Protein AF-A0A851UR38-F1 (afdb_monomer_lite)

InterPro domains:
  IPR001844 Chaperonin Cpn60/GroEL [PTHR45633] (1-167)
  IPR002423 Chaperonin Cpn60/GroEL/TCP-1 family [PF00118] (1-167)
  IPR017998 T-complex protein 1 [PR00304] (17-35)
  IPR017998 T-complex protein 1 [PR00304] (51-70)
  IPR027410 TCP-1-like chaperonin intermediate domain superfamily [G3DSA:3.30.260.10] (112-165)
  IPR027413 GroEL-like equatorial domain superfamily [G3DSA:1.10.560.10] (1-111)
  IPR027413 GroEL-like equatorial domain superfamily [SSF48592] (1-166)

Structure (mmCIF, N/CA/C/O backbone):
data_AF-A0A851UR38-F1
#
_entry.id   AF-A0A851UR38-F1
#
loop_
_atom_site.group_PDB
_atom_site.id
_atom_site.type_symbol
_atom_site.label_atom_id
_atom_site.label_alt_id
_atom_site.label_comp_id
_atom_site.label_asym_id
_atom_site.label_entity_id
_atom_site.label_seq_id
_atom_site.pdbx_PDB_ins_code
_atom_site.Cartn_x
_atom_site.Cartn_y
_atom_site.Cartn_z
_atom_site.occupancy
_atom_site.B_iso_or_equiv
_atom_site.auth_seq_id
_atom_site.auth_comp_id
_atom_site.auth_asym_id
_atom_site.auth_atom_id
_atom_site.pdbx_PDB_model_num
ATOM 1 N N . MET A 1 1 ? -6.610 -7.902 -4.378 1.00 87.94 1 MET A N 1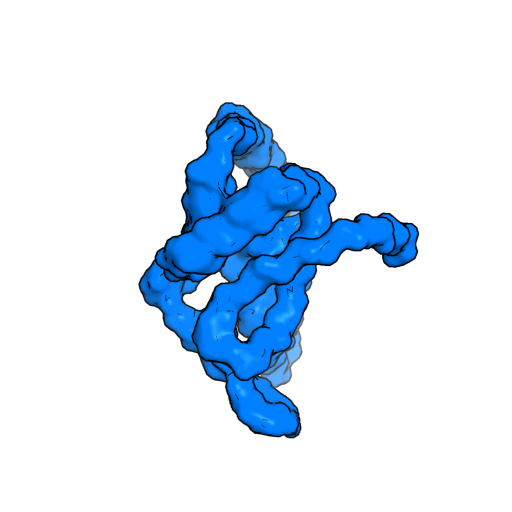
ATOM 2 C CA . MET A 1 1 ? -6.930 -6.501 -4.036 1.00 87.94 1 ME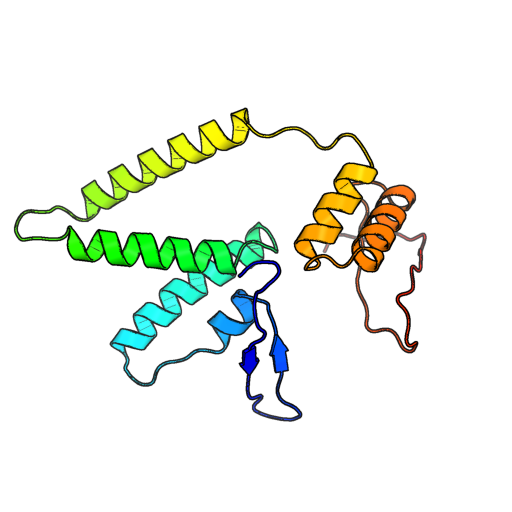T A CA 1
ATOM 3 C C . MET A 1 1 ? -8.439 -6.347 -3.892 1.00 87.94 1 MET A C 1
ATOM 5 O O . MET A 1 1 ? -9.163 -7.039 -4.602 1.00 87.94 1 MET A O 1
ATOM 9 N N . GLY A 1 2 ? -8.901 -5.476 -2.993 1.00 90.00 2 GLY A N 1
ATOM 10 C CA . GLY A 1 2 ? -10.320 -5.147 -2.832 1.00 90.00 2 GLY A CA 1
ATOM 11 C C . GLY A 1 2 ? -11.122 -6.122 -1.952 1.00 90.00 2 GLY A C 1
ATOM 12 O O . GLY A 1 2 ? -10.556 -7.086 -1.412 1.00 90.00 2 GLY A O 1
ATOM 13 N N . PRO A 1 3 ? -12.446 -5.901 -1.828 1.00 85.38 3 PRO A N 1
ATOM 14 C CA . PRO A 1 3 ? -13.314 -6.618 -0.884 1.00 85.38 3 PRO A CA 1
ATOM 15 C C . PRO A 1 3 ? -13.397 -8.119 -1.182 1.00 85.38 3 PRO A C 1
ATOM 17 O O . PRO A 1 3 ? -13.379 -8.942 -0.277 1.00 85.38 3 PRO A O 1
ATOM 20 N N . LYS A 1 4 ? -13.364 -8.500 -2.465 1.00 91.19 4 LYS A N 1
ATOM 21 C CA . LYS A 1 4 ? -13.326 -9.906 -2.915 1.00 91.19 4 LYS A CA 1
ATOM 22 C C . LYS A 1 4 ? -11.902 -10.452 -3.098 1.00 91.19 4 LYS A C 1
ATOM 24 O O . LYS A 1 4 ? -11.690 -11.448 -3.789 1.00 91.19 4 LYS A O 1
ATOM 29 N 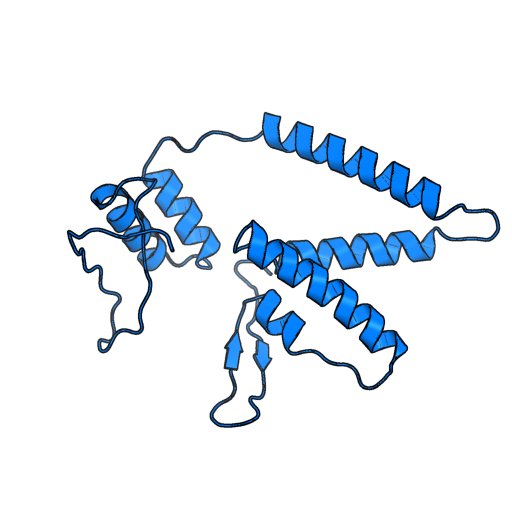N . GLY A 1 5 ? -10.902 -9.768 -2.542 1.00 90.81 5 GLY A N 1
ATOM 30 C CA . GLY A 1 5 ? -9.518 -10.233 -2.545 1.00 90.81 5 GLY A CA 1
ATOM 31 C C . GLY A 1 5 ? -9.346 -11.508 -1.717 1.00 90.81 5 GLY A C 1
ATOM 32 O O . GLY A 1 5 ? -10.033 -11.692 -0.718 1.00 90.81 5 GLY A O 1
ATOM 33 N N . ARG A 1 6 ? -8.404 -12.361 -2.123 1.00 94.44 6 ARG A N 1
ATOM 34 C CA . ARG A 1 6 ? -8.048 -13.605 -1.426 1.00 94.44 6 ARG A CA 1
ATOM 35 C C . ARG A 1 6 ? -6.816 -13.405 -0.547 1.00 94.44 6 ARG A C 1
ATOM 37 O O . ARG A 1 6 ? -6.039 -12.481 -0.791 1.00 94.44 6 ARG A O 1
ATOM 44 N N . THR A 1 7 ? -6.661 -14.270 0.446 1.00 94.56 7 THR A N 1
ATOM 45 C CA . THR A 1 7 ? -5.469 -14.341 1.291 1.00 94.56 7 THR A CA 1
ATOM 46 C C . THR A 1 7 ? -4.356 -15.128 0.603 1.00 94.56 7 THR A C 1
ATOM 48 O O . THR A 1 7 ? -4.595 -15.919 -0.3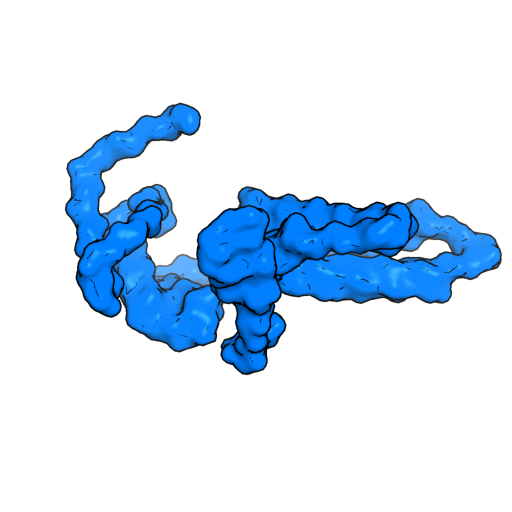11 1.00 94.56 7 THR A O 1
ATOM 51 N N . VAL A 1 8 ? -3.128 -14.885 1.047 1.00 96.31 8 VAL A N 1
ATOM 52 C CA . VAL A 1 8 ? -1.920 -15.605 0.646 1.00 96.31 8 VAL A CA 1
ATOM 53 C C . VAL A 1 8 ? -1.365 -16.307 1.879 1.00 96.31 8 VAL A C 1
ATOM 55 O O . VAL A 1 8 ? -1.300 -15.711 2.956 1.00 96.31 8 VAL A O 1
ATOM 58 N N . ILE A 1 9 ? -0.987 -17.573 1.716 1.00 97.00 9 ILE A N 1
ATOM 59 C CA . ILE A 1 9 ? -0.330 -18.371 2.751 1.00 97.00 9 ILE A CA 1
ATOM 60 C C . ILE A 1 9 ? 1.174 -18.314 2.492 1.00 97.00 9 ILE A C 1
ATOM 62 O O . ILE A 1 9 ? 1.617 -18.579 1.376 1.00 97.00 9 ILE A O 1
ATOM 66 N N . ILE A 1 10 ? 1.939 -17.954 3.516 1.00 96.31 10 ILE A N 1
ATOM 67 C CA . ILE A 1 10 ? 3.388 -17.782 3.464 1.00 96.31 10 ILE A CA 1
ATOM 68 C C . ILE A 1 10 ? 4.009 -18.753 4.463 1.00 96.31 10 ILE A C 1
ATOM 70 O O . ILE A 1 10 ? 3.724 -18.695 5.662 1.00 96.31 10 ILE A O 1
ATOM 74 N N . GLU A 1 11 ? 4.866 -19.640 3.969 1.00 95.88 11 GLU A N 1
ATOM 75 C CA . GLU A 1 11 ? 5.674 -20.515 4.816 1.00 95.88 11 GLU A CA 1
ATOM 76 C C . GLU A 1 11 ? 6.548 -19.681 5.763 1.00 95.88 11 GLU A C 1
ATOM 78 O O . GLU A 1 11 ? 7.079 -18.636 5.388 1.00 95.88 11 GLU A O 1
ATOM 83 N N . GLN A 1 12 ? 6.666 -20.126 7.010 1.00 95.00 12 GLN A N 1
ATOM 84 C CA . GLN A 1 12 ? 7.591 -19.550 7.979 1.00 95.00 12 GLN A CA 1
ATOM 85 C C . GLN A 1 12 ? 8.708 -20.559 8.230 1.00 95.00 12 GLN A C 1
ATOM 87 O O . GLN A 1 12 ? 8.457 -21.760 8.291 1.00 95.00 12 GLN A O 1
ATOM 92 N N . SER A 1 13 ? 9.936 -20.076 8.412 1.00 92.94 13 SER A N 1
ATOM 93 C CA . SER A 1 13 ? 11.101 -20.919 8.721 1.00 92.94 13 SER A CA 1
ATOM 94 C C . SER A 1 13 ? 10.954 -21.710 10.025 1.00 92.94 13 SER A C 1
ATOM 96 O O . SER A 1 13 ? 11.652 -22.699 10.231 1.00 92.94 13 SER A O 1
ATOM 98 N N . TRP A 1 14 ? 10.056 -21.278 10.910 1.00 92.44 14 TRP A N 1
ATOM 99 C CA . TRP A 1 14 ? 9.639 -21.996 12.107 1.00 92.44 14 TRP A CA 1
ATOM 100 C C . TRP A 1 14 ? 8.164 -21.700 12.407 1.00 92.44 14 TRP A C 1
ATOM 102 O O . TRP A 1 14 ? 7.663 -20.616 12.110 1.00 92.44 14 TRP A O 1
ATOM 112 N N . GLY A 1 15 ? 7.482 -22.644 13.059 1.00 93.75 15 GLY A N 1
ATOM 113 C CA . GLY A 1 15 ? 6.097 -22.474 13.500 1.00 93.75 15 GLY A CA 1
ATOM 114 C C . GLY A 1 15 ? 5.055 -22.653 12.391 1.00 93.75 15 GLY A C 1
ATOM 115 O O . GLY A 1 15 ? 5.287 -23.328 11.391 1.00 93.75 15 GLY A O 1
ATOM 116 N N . SER A 1 16 ? 3.865 -22.093 12.611 1.00 94.06 16 SER A N 1
ATOM 117 C CA . SER A 1 16 ? 2.742 -22.181 11.675 1.00 94.06 16 SER A CA 1
ATOM 118 C C . SER A 1 16 ? 2.886 -21.194 10.509 1.00 94.06 16 SER A C 1
ATOM 120 O O . SER A 1 16 ? 3.406 -20.092 10.704 1.00 94.06 16 SER A O 1
ATOM 122 N N . PRO A 1 17 ? 2.371 -21.526 9.311 1.00 95.12 17 PRO A N 1
ATOM 123 C CA . PRO A 1 17 ? 2.396 -20.613 8.174 1.00 95.12 17 PRO A CA 1
ATOM 124 C C . PRO A 1 17 ? 1.589 -19.340 8.457 1.00 95.12 17 PRO A C 1
ATOM 126 O O . PRO A 1 17 ? 0.565 -19.365 9.143 1.00 95.12 17 PRO A O 1
ATOM 129 N N . LYS A 1 18 ? 2.031 -18.218 7.887 1.00 94.25 18 LYS A N 1
ATOM 130 C CA . LYS A 1 18 ? 1.360 -16.923 8.014 1.00 94.25 18 LYS A CA 1
ATOM 131 C C . LYS A 1 18 ? 0.308 -16.776 6.921 1.00 94.25 18 LYS A C 1
ATOM 133 O O . LYS A 1 18 ? 0.619 -16.897 5.740 1.00 94.25 18 LYS A O 1
ATOM 138 N N . VAL A 1 19 ? -0.926 -16.458 7.300 1.00 95.19 19 VAL A N 1
ATOM 139 C CA . VAL A 1 19 ? -1.992 -16.090 6.357 1.00 95.19 19 VAL A CA 1
ATOM 140 C C . VAL A 1 19 ? -2.099 -14.572 6.339 1.00 95.19 19 VAL A C 1
ATOM 142 O O . VAL A 1 19 ? -2.245 -13.953 7.388 1.00 95.19 19 VAL A O 1
ATOM 145 N N . THR A 1 20 ? -2.001 -13.949 5.166 1.00 92.94 20 THR A N 1
ATOM 146 C CA . THR A 1 20 ? -2.048 -12.486 5.062 1.00 92.94 20 THR A CA 1
ATOM 147 C C . THR A 1 20 ? -2.799 -12.006 3.826 1.00 92.94 20 THR A C 1
ATOM 149 O O . THR A 1 20 ? -2.866 -12.688 2.802 1.00 92.94 20 THR A O 1
ATOM 152 N N . LYS A 1 21 ? -3.369 -10.804 3.925 1.00 90.94 21 LYS A N 1
ATOM 153 C CA . LYS A 1 21 ? -3.909 -10.027 2.800 1.00 90.94 21 LYS A CA 1
ATOM 154 C C . LYS A 1 21 ? -3.080 -8.760 2.528 1.00 90.94 21 LYS A C 1
ATOM 156 O O . LYS A 1 21 ? -3.387 -8.019 1.600 1.00 90.94 21 LYS A O 1
ATOM 161 N N . ASP A 1 22 ? -2.035 -8.524 3.319 1.00 89.81 22 ASP A N 1
ATOM 162 C CA . ASP A 1 22 ? -1.171 -7.354 3.207 1.00 89.81 22 ASP A CA 1
ATOM 163 C C . ASP A 1 22 ? -0.144 -7.508 2.070 1.00 89.81 22 ASP A C 1
ATOM 165 O O . ASP A 1 22 ? 0.637 -8.462 2.023 1.00 89.81 22 ASP A O 1
ATOM 169 N N . GLY A 1 23 ? -0.137 -6.528 1.164 1.00 88.62 23 GLY A N 1
ATOM 170 C CA . GLY A 1 23 ? 0.721 -6.500 -0.013 1.00 88.62 23 GLY A CA 1
ATOM 171 C C . GLY A 1 23 ? 2.210 -6.389 0.307 1.00 88.62 23 GLY A C 1
ATOM 172 O O . GLY A 1 23 ? 3.005 -6.992 -0.415 1.00 88.62 23 GLY A O 1
ATOM 173 N N . VAL A 1 24 ? 2.612 -5.686 1.377 1.00 91.06 24 VAL A N 1
ATOM 174 C CA . VAL A 1 24 ? 4.043 -5.563 1.711 1.00 91.06 24 VAL A CA 1
ATOM 175 C C . VAL A 1 24 ? 4.576 -6.846 2.339 1.00 91.06 24 VAL A C 1
ATOM 177 O O . VAL A 1 24 ? 5.656 -7.296 1.960 1.00 91.06 24 VAL A O 1
ATOM 180 N N . THR A 1 25 ? 3.804 -7.496 3.217 1.00 93.06 25 THR A N 1
ATOM 181 C CA . THR A 1 25 ? 4.176 -8.807 3.766 1.00 93.06 25 THR A CA 1
ATOM 182 C C . THR A 1 25 ? 4.330 -9.841 2.652 1.00 93.06 25 THR A C 1
ATOM 184 O O . THR A 1 25 ? 5.321 -10.571 2.628 1.00 93.06 25 THR A O 1
ATOM 187 N N . VAL A 1 26 ? 3.389 -9.882 1.698 1.00 95.19 26 VAL A N 1
ATOM 188 C CA . VAL A 1 26 ? 3.498 -10.780 0.540 1.00 95.19 26 VAL A CA 1
ATOM 189 C C . VAL A 1 26 ? 4.732 -10.434 -0.290 1.00 95.19 26 VAL A C 1
ATOM 191 O O . VAL A 1 26 ? 5.534 -11.323 -0.559 1.00 95.19 26 VAL A O 1
ATOM 194 N N . ALA A 1 27 ? 4.931 -9.164 -0.655 1.00 93.31 27 ALA A N 1
ATOM 195 C CA . ALA A 1 27 ? 6.066 -8.754 -1.478 1.00 93.31 27 ALA A CA 1
ATOM 196 C C . ALA A 1 27 ? 7.410 -9.141 -0.840 1.00 93.31 27 ALA A C 1
ATOM 198 O O . ALA A 1 27 ? 8.238 -9.756 -1.509 1.00 93.31 27 ALA A O 1
ATOM 199 N N . LYS A 1 28 ? 7.604 -8.844 0.453 1.00 93.00 28 LYS A N 1
ATOM 200 C CA . LYS A 1 28 ? 8.843 -9.139 1.196 1.00 93.00 28 LYS A CA 1
ATOM 201 C C . LYS A 1 28 ? 9.157 -10.633 1.299 1.00 93.00 28 LYS A C 1
ATOM 203 O O . LYS A 1 28 ? 10.319 -10.988 1.444 1.00 93.00 28 LYS A O 1
ATOM 208 N N . SER A 1 29 ? 8.144 -11.496 1.232 1.00 93.81 29 SER A N 1
ATOM 209 C CA . SER A 1 29 ? 8.326 -12.952 1.318 1.00 93.81 29 SER A CA 1
ATOM 210 C C . SER A 1 29 ? 8.771 -13.615 0.010 1.00 93.81 29 SER A C 1
ATOM 212 O O . SER A 1 29 ? 9.122 -14.792 0.010 1.00 93.81 29 SER A O 1
ATOM 214 N N . ILE A 1 30 ? 8.726 -12.894 -1.114 1.00 95.75 30 ILE A N 1
ATOM 215 C CA . ILE A 1 30 ? 8.972 -13.470 -2.436 1.00 95.75 30 ILE A CA 1
ATOM 216 C C . ILE A 1 30 ? 10.417 -13.208 -2.850 1.00 95.75 30 ILE A C 1
ATOM 218 O O . ILE A 1 30 ? 10.765 -12.101 -3.246 1.00 95.75 30 ILE A O 1
ATOM 222 N N . ASP A 1 31 ? 11.231 -14.256 -2.860 1.00 95.88 31 ASP A N 1
ATOM 223 C CA . ASP A 1 31 ? 12.549 -14.261 -3.491 1.00 95.88 31 ASP A CA 1
ATOM 224 C C . ASP A 1 31 ? 12.579 -15.266 -4.641 1.00 95.88 31 ASP A C 1
ATOM 226 O O . ASP A 1 31 ? 12.052 -16.377 -4.553 1.00 95.88 31 ASP A O 1
ATOM 230 N N . LEU A 1 32 ? 13.188 -14.871 -5.757 1.00 96.88 32 LEU A N 1
ATOM 231 C CA . LEU A 1 32 ? 13.264 -15.695 -6.959 1.00 96.88 32 LEU A CA 1
ATOM 232 C C . LEU A 1 32 ? 14.678 -16.245 -7.144 1.00 96.88 32 LEU A C 1
ATOM 234 O O . LEU A 1 32 ? 15.671 -15.538 -7.003 1.00 96.88 32 LEU A O 1
ATOM 238 N N . LYS A 1 33 ? 14.772 -17.525 -7.519 1.00 97.31 33 LYS A N 1
ATOM 239 C CA . LYS A 1 33 ? 16.058 -18.206 -7.746 1.00 97.31 33 LYS A CA 1
ATOM 240 C C . LYS A 1 33 ? 16.856 -17.595 -8.905 1.00 97.31 33 LYS A C 1
ATOM 242 O O . LYS A 1 33 ? 18.082 -17.544 -8.861 1.00 97.31 33 LYS A O 1
ATOM 247 N N . ASP A 1 34 ? 16.161 -17.169 -9.959 1.00 98.19 34 ASP A N 1
ATOM 248 C CA . ASP A 1 34 ? 16.781 -16.490 -11.095 1.00 98.19 34 ASP A CA 1
ATOM 249 C C . ASP A 1 34 ? 17.177 -15.066 -10.699 1.00 98.19 34 ASP A C 1
ATOM 251 O O . ASP A 1 34 ? 16.330 -14.280 -10.276 1.00 98.19 34 ASP A O 1
ATOM 255 N N . LYS A 1 35 ? 18.458 -14.726 -10.871 1.00 97.19 35 LYS A N 1
ATOM 256 C CA . LYS A 1 35 ? 19.011 -13.442 -10.426 1.00 97.19 35 LYS A CA 1
ATOM 257 C C . LYS A 1 35 ? 18.335 -12.239 -11.086 1.00 97.19 35 LYS A C 1
ATOM 259 O O . LYS A 1 35 ? 18.077 -11.255 -10.401 1.00 97.19 35 LYS A O 1
ATOM 264 N N . TYR A 1 36 ? 18.017 -12.303 -12.379 1.00 96.62 36 TYR A N 1
ATOM 265 C CA . TYR A 1 36 ? 17.395 -11.185 -13.095 1.00 96.62 36 TYR A CA 1
ATOM 266 C C . TYR A 1 36 ? 15.941 -11.001 -12.679 1.00 96.62 36 TYR A C 1
ATOM 268 O O . TYR A 1 36 ? 15.501 -9.879 -12.426 1.00 96.62 36 TYR A O 1
ATOM 276 N N . LYS A 1 37 ? 15.206 -12.109 -12.535 1.00 97.12 37 LYS A N 1
ATOM 277 C CA . LYS A 1 37 ? 13.843 -12.053 -11.997 1.00 97.12 37 LYS A CA 1
ATOM 278 C C . LYS A 1 37 ? 13.848 -11.536 -10.559 1.00 97.12 37 LYS A C 1
ATOM 280 O O . LYS A 1 37 ? 12.968 -10.757 -10.201 1.00 97.12 37 LYS A O 1
ATOM 285 N N . ASN A 1 38 ? 14.848 -11.915 -9.761 1.00 97.38 38 ASN A N 1
ATOM 286 C CA . ASN A 1 38 ? 14.962 -11.461 -8.380 1.00 97.38 38 ASN A CA 1
ATOM 287 C C . ASN A 1 38 ? 15.258 -9.965 -8.275 1.00 97.38 38 ASN A C 1
ATOM 289 O O . ASN A 1 38 ? 14.685 -9.305 -7.422 1.00 97.38 38 ASN A O 1
ATOM 293 N N . ILE A 1 39 ? 16.082 -9.403 -9.168 1.00 97.31 39 ILE A N 1
ATOM 294 C CA . ILE A 1 39 ? 16.287 -7.947 -9.232 1.00 97.31 39 ILE A CA 1
ATOM 295 C C . ILE A 1 39 ? 14.945 -7.234 -9.454 1.00 97.31 39 ILE A C 1
ATOM 297 O O . ILE A 1 39 ? 14.620 -6.298 -8.729 1.00 97.31 39 ILE A O 1
ATOM 301 N N . GLY A 1 40 ? 14.127 -7.709 -10.399 1.00 96.56 40 GLY A N 1
ATOM 302 C CA . GLY A 1 40 ? 12.785 -7.160 -10.626 1.00 96.56 40 GLY A CA 1
ATOM 303 C C . GLY A 1 40 ? 11.862 -7.301 -9.409 1.00 96.56 40 GLY A C 1
ATOM 304 O O . GLY A 1 40 ? 11.161 -6.354 -9.057 1.00 96.56 40 GLY A O 1
ATOM 305 N N . ALA A 1 41 ? 11.892 -8.457 -8.737 1.00 96.81 41 ALA A N 1
ATOM 306 C CA . ALA A 1 41 ? 11.141 -8.679 -7.503 1.00 96.81 41 ALA A CA 1
ATOM 307 C C . ALA A 1 41 ? 11.571 -7.711 -6.387 1.00 96.81 41 ALA A C 1
ATOM 309 O O . ALA A 1 41 ? 10.705 -7.117 -5.748 1.00 96.81 41 ALA A O 1
ATOM 310 N N . LYS A 1 42 ? 12.880 -7.487 -6.205 1.00 97.25 42 LYS A N 1
ATOM 311 C CA . LYS A 1 42 ? 13.422 -6.551 -5.208 1.00 97.25 42 LYS A CA 1
ATOM 312 C C . LYS A 1 42 ? 13.016 -5.106 -5.479 1.00 97.25 42 LYS A C 1
ATOM 314 O O . LYS A 1 42 ? 12.538 -4.443 -4.571 1.00 97.25 42 LYS A O 1
ATOM 319 N N . LEU A 1 43 ? 13.057 -4.656 -6.733 1.00 96.75 43 LEU A N 1
ATOM 320 C CA . LEU A 1 43 ? 12.596 -3.306 -7.084 1.00 96.75 43 LEU A CA 1
ATOM 321 C C . LEU A 1 43 ? 11.114 -3.076 -6.737 1.00 96.75 43 LEU A C 1
ATOM 323 O O . LEU A 1 43 ? 10.737 -1.992 -6.299 1.00 96.75 43 LEU A O 1
ATOM 327 N N . VAL A 1 44 ? 10.256 -4.087 -6.910 1.00 97.06 44 VAL A N 1
ATOM 328 C CA . VAL A 1 44 ? 8.833 -3.985 -6.535 1.00 97.06 44 VAL A CA 1
ATOM 329 C C . VAL A 1 44 ? 8.642 -4.093 -5.016 1.00 97.06 44 VAL A C 1
ATOM 331 O O . VAL A 1 44 ? 7.749 -3.442 -4.473 1.00 97.06 44 VAL A O 1
ATOM 334 N N . GLN A 1 45 ? 9.480 -4.871 -4.323 1.00 96.38 45 GLN A N 1
ATOM 335 C CA . GLN A 1 45 ? 9.514 -4.909 -2.857 1.00 96.38 45 GLN A CA 1
ATOM 336 C C . GLN A 1 45 ? 9.850 -3.542 -2.269 1.00 96.38 45 GLN A C 1
ATOM 338 O O . GLN A 1 45 ? 9.170 -3.121 -1.337 1.00 96.38 45 GLN A O 1
ATOM 343 N N . ASP A 1 46 ? 10.824 -2.836 -2.842 1.00 96.75 46 ASP A N 1
ATOM 344 C CA . ASP A 1 46 ? 11.208 -1.495 -2.397 1.00 96.75 46 ASP A CA 1
ATOM 345 C C . ASP A 1 46 ? 10.046 -0.510 -2.555 1.00 96.75 46 ASP A C 1
ATOM 347 O O . ASP A 1 46 ? 9.739 0.241 -1.634 1.00 96.75 46 ASP A O 1
ATOM 351 N N . VAL A 1 47 ? 9.316 -0.570 -3.676 1.00 96.44 47 VAL A N 1
ATOM 352 C CA . VAL A 1 47 ? 8.101 0.241 -3.868 1.00 96.44 47 VAL A CA 1
ATOM 353 C C . VAL A 1 47 ? 7.060 -0.063 -2.789 1.00 96.44 47 VAL A C 1
ATOM 355 O O . VAL A 1 47 ? 6.520 0.859 -2.179 1.00 96.44 47 VAL A O 1
ATOM 358 N N . ALA A 1 48 ? 6.783 -1.345 -2.531 1.00 94.81 48 ALA A N 1
ATOM 359 C CA . ALA A 1 48 ? 5.818 -1.746 -1.510 1.00 94.81 48 ALA A CA 1
ATOM 360 C C . ALA A 1 48 ? 6.244 -1.293 -0.106 1.00 94.81 48 ALA A C 1
ATOM 362 O O . ALA A 1 48 ? 5.401 -0.849 0.672 1.00 94.81 48 ALA A O 1
ATOM 363 N N . ASN A 1 49 ? 7.538 -1.403 0.212 1.00 95.00 49 ASN A N 1
ATOM 364 C CA . ASN A 1 49 ? 8.088 -1.015 1.503 1.00 95.00 49 ASN A CA 1
ATOM 365 C C . ASN A 1 49 ? 8.020 0.497 1.714 1.00 95.00 49 ASN A C 1
ATOM 367 O O . ASN A 1 49 ? 7.502 0.931 2.735 1.00 95.00 49 ASN A O 1
ATOM 371 N N . ASN A 1 50 ? 8.447 1.283 0.725 1.00 95.06 50 ASN A N 1
ATOM 372 C CA . ASN A 1 50 ? 8.430 2.742 0.811 1.00 95.06 50 ASN A CA 1
ATOM 373 C C . ASN A 1 50 ? 6.998 3.271 0.979 1.00 95.06 50 ASN A C 1
ATOM 375 O O . ASN A 1 50 ? 6.752 4.126 1.820 1.00 95.06 50 ASN A O 1
ATOM 379 N N . THR A 1 51 ? 6.026 2.713 0.244 1.00 94.50 51 THR A N 1
ATOM 380 C CA . THR A 1 51 ? 4.608 3.069 0.431 1.00 94.50 51 THR A CA 1
ATOM 381 C C . THR A 1 51 ? 4.105 2.704 1.829 1.00 94.50 51 THR A C 1
ATOM 383 O O . THR A 1 51 ? 3.362 3.473 2.434 1.00 94.50 51 THR A O 1
ATOM 386 N N . ASN A 1 52 ? 4.511 1.551 2.365 1.00 93.00 52 ASN A N 1
ATOM 387 C CA . ASN A 1 52 ? 4.123 1.149 3.713 1.00 93.00 52 ASN A CA 1
ATOM 388 C C . ASN A 1 52 ? 4.730 2.056 4.794 1.00 93.00 52 ASN A C 1
ATOM 390 O O . ASN A 1 52 ? 4.048 2.381 5.757 1.00 93.00 52 ASN A O 1
ATOM 394 N N . GLU A 1 53 ? 5.994 2.452 4.648 1.00 92.94 53 GLU A N 1
ATOM 395 C CA . GLU A 1 53 ? 6.675 3.342 5.595 1.00 92.94 53 GLU A CA 1
ATOM 396 C C . GLU A 1 53 ? 6.101 4.764 5.569 1.00 92.94 53 GLU A C 1
ATOM 398 O O . GLU A 1 53 ? 5.952 5.377 6.623 1.00 92.94 53 GLU A O 1
ATOM 403 N N . GLU A 1 54 ? 5.742 5.277 4.390 1.00 93.31 54 GLU A N 1
ATOM 404 C CA . GLU A 1 54 ? 5.239 6.646 4.240 1.00 93.31 54 GLU A CA 1
ATOM 405 C C . GLU A 1 54 ? 3.741 6.780 4.562 1.00 93.31 54 GLU A C 1
ATOM 407 O O . GLU A 1 54 ? 3.330 7.766 5.173 1.00 93.31 54 GLU A O 1
ATOM 412 N N . ALA A 1 55 ? 2.917 5.804 4.162 1.00 90.75 55 ALA A N 1
ATOM 413 C CA . ALA A 1 55 ? 1.457 5.908 4.242 1.00 90.75 55 ALA A CA 1
ATOM 414 C C . ALA A 1 55 ? 0.779 4.841 5.120 1.00 90.75 55 ALA A C 1
ATOM 416 O O . ALA A 1 55 ? -0.356 5.050 5.545 1.00 90.75 55 ALA A O 1
ATOM 417 N N . GLY A 1 56 ? 1.421 3.697 5.378 1.00 89.75 56 GLY A N 1
ATOM 418 C CA . GLY A 1 56 ? 0.848 2.590 6.162 1.00 89.75 56 GLY A CA 1
ATOM 419 C C . GLY A 1 56 ? -0.266 1.777 5.475 1.00 89.75 56 GLY A C 1
ATOM 420 O O . GLY A 1 56 ? -0.717 0.781 6.033 1.00 89.75 56 GLY A O 1
ATOM 421 N N . ASP A 1 57 ? -0.700 2.163 4.271 1.00 91.38 57 ASP A N 1
ATOM 422 C CA . ASP A 1 57 ? -1.669 1.450 3.422 1.00 91.38 57 ASP A CA 1
ATOM 423 C C . ASP A 1 57 ? -1.336 1.704 1.933 1.00 91.38 57 ASP A C 1
ATOM 425 O O . ASP A 1 57 ? -0.437 2.471 1.595 1.00 91.38 57 ASP A O 1
ATOM 429 N N . GLY A 1 58 ? -2.030 1.044 1.004 1.00 93.50 58 GLY A N 1
ATOM 430 C CA . GLY A 1 58 ? -1.871 1.246 -0.438 1.00 93.50 58 GLY A CA 1
ATOM 431 C C . GLY A 1 58 ? -0.755 0.411 -1.070 1.00 93.50 58 GLY A C 1
ATOM 432 O O . GLY A 1 58 ? -0.519 0.512 -2.274 1.00 93.50 58 GLY A O 1
ATOM 433 N N . THR A 1 59 ? -0.123 -0.482 -0.306 1.00 94.50 59 THR A N 1
ATOM 434 C CA . THR A 1 59 ? 0.995 -1.337 -0.747 1.00 94.50 59 THR A CA 1
ATOM 435 C C . THR A 1 59 ? 0.640 -2.173 -1.981 1.00 94.50 59 THR A C 1
ATOM 437 O O . THR A 1 59 ? 1.396 -2.256 -2.952 1.00 94.50 59 THR A O 1
ATOM 440 N N . THR A 1 60 ? -0.566 -2.745 -2.014 1.00 94.50 60 THR A N 1
ATOM 441 C CA . THR A 1 60 ? -1.026 -3.528 -3.173 1.00 94.50 60 THR A CA 1
ATOM 442 C C . THR A 1 60 ? -1.276 -2.633 -4.394 1.00 94.50 60 THR A C 1
ATOM 444 O O . THR A 1 60 ? -1.027 -3.047 -5.523 1.00 94.50 60 THR A O 1
ATOM 447 N N . THR A 1 61 ? -1.756 -1.403 -4.198 1.00 96.12 61 THR A N 1
ATOM 448 C CA . THR A 1 61 ? -1.980 -0.439 -5.289 1.00 96.12 61 THR A CA 1
ATOM 449 C C . THR A 1 61 ? -0.649 0.018 -5.880 1.00 96.12 61 THR A C 1
ATOM 451 O O . THR A 1 61 ? -0.473 -0.014 -7.098 1.00 96.12 61 THR A O 1
ATOM 454 N N . ALA A 1 62 ? 0.325 0.342 -5.030 1.00 96.19 62 ALA A N 1
ATOM 455 C CA . ALA A 1 62 ? 1.662 0.736 -5.456 1.00 96.19 62 ALA A CA 1
ATOM 456 C C . ALA A 1 62 ? 2.346 -0.360 -6.288 1.00 96.19 62 ALA A C 1
ATOM 458 O O . ALA A 1 62 ? 2.880 -0.083 -7.362 1.00 96.19 62 ALA A O 1
ATOM 459 N N . THR A 1 63 ? 2.256 -1.625 -5.863 1.00 96.00 63 THR A N 1
ATOM 460 C CA . THR A 1 63 ? 2.872 -2.748 -6.594 1.00 96.00 63 THR A CA 1
ATOM 461 C C . THR A 1 63 ? 2.256 -2.982 -7.975 1.00 96.00 63 THR A C 1
ATOM 463 O O . THR A 1 63 ? 2.989 -3.217 -8.940 1.00 96.00 63 THR A O 1
ATOM 466 N N . VAL A 1 64 ? 0.928 -2.884 -8.127 1.00 97.06 64 VAL A N 1
ATOM 467 C CA . VAL A 1 64 ? 0.298 -3.050 -9.451 1.00 97.06 64 VAL A CA 1
ATOM 468 C C . VAL A 1 64 ? 0.563 -1.864 -10.378 1.00 97.06 64 VAL A C 1
ATOM 470 O O . VAL A 1 64 ? 0.735 -2.084 -11.579 1.00 97.06 64 VAL A O 1
ATOM 473 N N . LEU A 1 65 ? 0.646 -0.641 -9.840 1.00 97.38 65 LEU A N 1
ATOM 474 C CA . LEU A 1 65 ? 1.016 0.554 -10.601 1.00 97.38 65 LEU A CA 1
ATOM 475 C C . LEU A 1 65 ? 2.473 0.482 -11.060 1.00 97.38 65 LEU A C 1
ATOM 477 O O . LEU A 1 65 ? 2.741 0.671 -12.244 1.00 97.38 65 LEU A O 1
ATOM 481 N N . ALA A 1 66 ? 3.396 0.108 -10.170 1.00 96.88 66 ALA A N 1
ATOM 482 C CA . ALA A 1 66 ? 4.801 -0.097 -10.512 1.00 96.88 66 ALA A CA 1
ATOM 483 C C . ALA A 1 66 ? 4.966 -1.139 -11.623 1.00 96.88 66 ALA A C 1
ATOM 485 O O . ALA A 1 66 ? 5.670 -0.896 -12.602 1.00 96.88 66 ALA A O 1
ATOM 486 N N . ARG A 1 67 ? 4.248 -2.267 -11.531 1.00 96.88 67 ARG A N 1
ATOM 487 C CA . ARG A 1 67 ? 4.213 -3.274 -12.600 1.00 96.88 67 ARG A CA 1
ATOM 488 C C . ARG A 1 67 ? 3.681 -2.698 -13.914 1.00 96.88 67 ARG A C 1
ATOM 490 O O . ARG A 1 67 ? 4.240 -3.002 -14.963 1.00 96.88 67 ARG A O 1
ATOM 497 N N . SER A 1 68 ? 2.605 -1.910 -13.872 1.00 97.69 68 SER A N 1
ATOM 498 C CA . SER A 1 68 ? 2.014 -1.298 -15.070 1.00 97.69 68 SER A CA 1
ATOM 499 C C . SER A 1 68 ? 3.002 -0.357 -15.756 1.00 97.69 68 SER A C 1
ATOM 501 O O . SER A 1 68 ? 3.224 -0.479 -16.955 1.00 97.69 68 SER A O 1
ATOM 503 N N . ILE A 1 69 ? 3.641 0.528 -14.987 1.00 96.25 69 ILE A N 1
ATOM 504 C CA . ILE A 1 69 ? 4.640 1.478 -15.489 1.00 96.25 69 ILE A CA 1
ATOM 505 C C . ILE A 1 69 ? 5.854 0.733 -16.049 1.00 96.25 69 ILE A C 1
ATOM 507 O O . ILE A 1 69 ? 6.333 1.075 -17.125 1.00 96.25 69 ILE A O 1
ATOM 511 N N . ALA A 1 70 ? 6.333 -0.305 -15.358 1.00 94.94 70 ALA A N 1
ATOM 512 C CA . ALA A 1 70 ? 7.456 -1.108 -15.828 1.00 94.94 70 ALA A CA 1
ATOM 513 C C . ALA A 1 70 ? 7.133 -1.809 -17.154 1.00 94.94 70 ALA A C 1
ATOM 515 O O . ALA A 1 70 ? 7.912 -1.720 -18.098 1.00 94.94 70 ALA A O 1
ATOM 516 N N . LYS A 1 71 ? 5.971 -2.470 -17.246 1.00 95.94 71 LYS A N 1
ATOM 517 C CA . LYS A 1 71 ? 5.544 -3.178 -18.458 1.00 95.94 71 LYS A CA 1
ATOM 518 C C . LYS A 1 71 ? 5.417 -2.225 -19.650 1.00 95.94 71 LYS A C 1
ATOM 520 O O . LYS A 1 71 ? 6.074 -2.442 -20.662 1.00 95.94 71 LYS A O 1
ATOM 525 N N . GLU A 1 72 ? 4.618 -1.168 -19.510 1.00 95.19 72 GLU A N 1
ATOM 526 C CA . GLU A 1 72 ? 4.415 -0.181 -20.579 1.00 95.19 72 GLU A CA 1
ATOM 527 C C . GLU A 1 72 ? 5.733 0.514 -20.944 1.00 95.19 72 GLU A C 1
ATOM 529 O O . GLU A 1 72 ? 6.037 0.711 -22.117 1.00 95.19 72 GLU A O 1
ATOM 534 N N . GLY A 1 73 ? 6.569 0.822 -19.949 1.00 93.19 73 GLY A N 1
ATOM 535 C CA . GLY A 1 73 ? 7.899 1.382 -20.164 1.00 93.19 73 GLY A CA 1
ATOM 536 C C . GLY A 1 73 ? 8.780 0.476 -21.024 1.00 93.19 73 GLY A C 1
ATOM 537 O O . GLY A 1 73 ? 9.343 0.941 -22.013 1.00 93.19 73 GLY A O 1
ATOM 538 N N . PHE A 1 74 ? 8.868 -0.818 -20.701 1.00 92.06 74 PHE A N 1
ATOM 539 C CA . PHE A 1 74 ? 9.670 -1.769 -21.474 1.00 92.06 74 PHE A CA 1
ATOM 540 C C . PHE A 1 74 ? 9.151 -1.974 -22.902 1.00 92.06 74 PHE A C 1
ATOM 542 O O . PHE A 1 74 ? 9.962 -2.116 -23.812 1.00 92.06 74 PHE A O 1
ATOM 549 N N . GLU A 1 75 ? 7.835 -1.937 -23.125 1.00 91.12 75 GLU A N 1
ATOM 550 C CA . GLU A 1 75 ? 7.250 -2.075 -24.467 1.00 91.12 75 GLU A CA 1
ATOM 551 C C . GLU A 1 75 ? 7.524 -0.863 -25.376 1.00 91.12 75 GLU A C 1
ATOM 553 O O . GLU A 1 75 ? 7.633 -1.013 -26.593 1.00 91.12 75 GLU A O 1
ATOM 558 N N . LYS A 1 76 ? 7.651 0.347 -24.812 1.00 89.56 76 LYS A N 1
ATOM 559 C CA . LYS A 1 76 ? 7.912 1.577 -25.587 1.00 89.56 76 LYS A CA 1
ATOM 560 C C . LYS A 1 76 ? 9.394 1.840 -25.852 1.00 89.56 76 LYS A C 1
ATOM 562 O O . LYS A 1 76 ? 9.718 2.657 -26.719 1.00 89.56 76 LYS A O 1
ATOM 567 N N . ILE A 1 77 ? 10.300 1.168 -25.143 1.00 91.12 77 ILE A N 1
ATOM 568 C CA . ILE A 1 77 ? 11.742 1.309 -25.366 1.00 91.12 77 ILE A CA 1
ATOM 569 C C . ILE A 1 77 ? 12.124 0.535 -26.635 1.00 91.12 77 ILE A C 1
ATOM 571 O O . ILE A 1 77 ? 12.303 -0.679 -26.632 1.00 91.12 77 ILE A O 1
ATOM 575 N N . SER A 1 78 ? 12.258 1.270 -27.737 1.00 83.19 78 SER A N 1
ATOM 576 C CA . SER A 1 78 ? 12.746 0.775 -29.028 1.00 83.19 78 SER A CA 1
ATOM 577 C C . SER A 1 78 ? 14.036 1.497 -29.440 1.00 83.19 78 SER A C 1
ATOM 579 O O . SER A 1 78 ? 14.503 2.415 -28.760 1.00 83.19 78 SER A O 1
ATOM 581 N N . LYS A 1 79 ? 14.656 1.078 -30.551 1.00 75.69 79 LYS A N 1
ATOM 582 C CA . LYS A 1 79 ? 15.891 1.696 -31.058 1.00 75.69 79 LYS A CA 1
ATOM 583 C C . LYS A 1 79 ? 15.646 3.180 -31.375 1.00 75.69 79 LYS A C 1
ATOM 585 O O . LYS A 1 79 ? 14.874 3.495 -32.271 1.00 75.69 79 LYS A O 1
ATOM 590 N N . GLY A 1 80 ? 16.330 4.071 -30.655 1.00 81.94 80 GLY A N 1
ATOM 591 C CA . GLY A 1 80 ? 16.189 5.529 -30.784 1.00 81.94 80 GLY A CA 1
ATOM 592 C C . GLY A 1 80 ? 15.345 6.190 -29.688 1.00 81.94 80 GLY A C 1
ATOM 593 O O . GLY A 1 80 ? 15.340 7.414 -29.594 1.00 81.94 80 GLY A O 1
ATOM 594 N N . ALA A 1 81 ? 14.682 5.414 -28.824 1.00 90.00 81 ALA A N 1
ATOM 595 C CA . ALA A 1 81 ? 14.016 5.952 -27.642 1.00 90.00 81 ALA A CA 1
ATOM 596 C C . ALA A 1 81 ? 15.040 6.350 -26.565 1.00 90.00 81 ALA A C 1
ATOM 598 O O . ALA A 1 81 ? 16.034 5.653 -26.358 1.00 90.00 81 ALA A O 1
ATOM 599 N N . ASN A 1 82 ? 14.769 7.440 -25.841 1.00 93.44 82 ASN A N 1
ATOM 600 C CA . ASN A 1 82 ? 15.550 7.852 -24.676 1.00 93.44 82 ASN A CA 1
ATOM 601 C C . ASN A 1 82 ? 14.769 7.546 -23.380 1.00 93.44 82 ASN A C 1
ATOM 603 O O . ASN A 1 82 ? 13.847 8.294 -23.038 1.00 93.44 82 ASN A O 1
ATOM 607 N N . PRO A 1 83 ? 15.130 6.487 -22.625 1.00 93.19 83 PRO A N 1
ATOM 608 C CA . PRO A 1 83 ? 14.433 6.116 -21.391 1.00 93.19 83 PRO A CA 1
ATOM 609 C C . PRO A 1 83 ? 14.448 7.213 -20.319 1.00 93.19 83 PRO A C 1
ATOM 611 O O . PRO A 1 83 ? 13.539 7.279 -19.492 1.00 93.19 83 PRO A O 1
ATOM 614 N N . VAL A 1 84 ? 15.456 8.093 -20.333 1.00 95.31 84 VAL A N 1
ATOM 615 C CA . VAL A 1 84 ? 15.564 9.201 -19.374 1.00 95.31 84 VAL A CA 1
ATOM 616 C C . VAL A 1 84 ? 14.485 10.252 -19.634 1.00 95.31 84 VAL A C 1
ATOM 618 O O . VAL A 1 84 ? 13.847 10.708 -18.688 1.00 95.31 84 VAL A O 1
ATOM 621 N N . GLU A 1 85 ? 14.220 10.591 -20.898 1.00 94.69 85 GLU A N 1
ATOM 622 C CA . GLU A 1 85 ? 13.144 11.526 -21.260 1.00 94.69 85 GLU A CA 1
ATOM 623 C C . GLU A 1 85 ? 11.761 10.933 -20.998 1.00 94.69 85 GLU A C 1
ATOM 625 O O . GLU A 1 85 ? 10.883 11.620 -20.481 1.00 94.69 85 GLU A O 1
ATOM 630 N N . ILE A 1 86 ? 11.579 9.633 -21.255 1.00 94.44 86 ILE A N 1
ATOM 631 C CA . ILE A 1 86 ? 10.334 8.938 -20.902 1.00 94.44 86 ILE A CA 1
ATOM 632 C C . ILE A 1 86 ? 10.100 9.027 -19.391 1.00 94.44 86 ILE A C 1
ATOM 634 O O . ILE A 1 86 ? 9.010 9.398 -18.959 1.00 94.44 86 ILE A O 1
ATOM 638 N N . ARG A 1 87 ? 11.130 8.762 -18.576 1.00 95.56 87 ARG A N 1
ATOM 639 C CA . ARG A 1 87 ? 11.040 8.924 -17.120 1.00 95.56 87 ARG A CA 1
ATOM 640 C C . ARG A 1 87 ? 10.660 10.355 -16.736 1.00 95.56 87 ARG A C 1
ATOM 642 O O . ARG A 1 87 ? 9.794 10.518 -15.884 1.00 95.56 87 ARG A O 1
ATOM 649 N N . ARG A 1 88 ? 11.273 11.379 -17.343 1.00 96.69 88 ARG A N 1
ATOM 650 C CA . ARG A 1 88 ? 10.925 12.791 -17.087 1.00 96.69 88 ARG A CA 1
ATOM 651 C C . ARG A 1 88 ? 9.455 13.072 -17.400 1.00 96.69 88 ARG A C 1
ATOM 653 O O . ARG A 1 88 ? 8.764 13.640 -16.562 1.00 96.69 88 ARG A O 1
ATOM 660 N N . GLY A 1 89 ? 8.965 12.611 -18.549 1.00 97.25 89 GLY A N 1
ATOM 661 C CA . GLY A 1 89 ? 7.560 12.747 -18.938 1.00 97.25 89 GLY A CA 1
ATOM 662 C C . GLY A 1 89 ? 6.595 12.052 -17.973 1.00 97.25 89 GLY A C 1
ATOM 663 O O . GLY A 1 89 ? 5.578 12.631 -17.601 1.00 97.25 89 GLY A O 1
ATOM 664 N N . VAL A 1 90 ? 6.933 10.844 -17.508 1.00 96.81 90 VAL A N 1
ATOM 665 C CA . VAL A 1 90 ? 6.136 10.128 -16.496 1.00 96.81 90 VAL A CA 1
ATOM 666 C C . VAL A 1 90 ? 6.091 10.904 -15.180 1.00 96.81 90 VAL A C 1
ATOM 668 O O . VAL A 1 90 ? 5.017 11.026 -14.602 1.00 96.81 90 VAL A O 1
ATOM 671 N N . MET A 1 91 ? 7.213 11.464 -14.720 1.00 97.25 91 MET A N 1
ATOM 672 C CA . MET A 1 91 ? 7.240 12.259 -13.483 1.00 97.25 91 MET A CA 1
ATOM 673 C C . MET A 1 91 ? 6.370 13.516 -13.598 1.00 97.25 91 MET A C 1
ATOM 675 O O . MET A 1 91 ? 5.559 13.766 -12.714 1.00 97.25 91 MET A O 1
ATOM 679 N N . LEU A 1 92 ? 6.435 14.232 -14.726 1.00 98.06 92 LEU A N 1
ATOM 680 C CA . LEU A 1 92 ? 5.556 15.381 -14.985 1.00 98.06 92 LEU A CA 1
ATOM 681 C C . LEU A 1 92 ? 4.069 14.996 -14.961 1.00 98.06 92 LEU A C 1
ATOM 683 O O . LEU A 1 92 ? 3.242 15.732 -14.424 1.00 98.06 92 LEU A O 1
ATOM 687 N N . ALA A 1 93 ? 3.720 13.838 -15.528 1.00 97.69 93 ALA A N 1
ATOM 688 C CA . ALA A 1 93 ? 2.352 13.336 -15.488 1.00 97.69 93 ALA A CA 1
ATOM 689 C C . ALA A 1 93 ? 1.918 12.996 -14.054 1.00 97.69 93 ALA A C 1
ATOM 691 O O . ALA A 1 93 ? 0.814 13.358 -13.652 1.00 97.69 93 ALA A O 1
ATOM 692 N N . VAL A 1 94 ? 2.784 12.346 -13.270 1.00 97.88 94 VAL A N 1
ATOM 693 C CA . VAL A 1 94 ? 2.522 12.030 -11.858 1.00 97.88 94 VAL A CA 1
ATOM 694 C C . VAL A 1 94 ? 2.298 13.306 -11.045 1.00 97.88 94 VAL A C 1
ATOM 696 O O . VAL A 1 94 ? 1.310 13.379 -10.317 1.00 97.88 94 VAL A O 1
ATOM 699 N N . ASP A 1 95 ? 3.130 14.333 -11.221 1.00 97.88 95 ASP A N 1
ATOM 700 C CA . ASP A 1 95 ? 2.979 15.618 -10.527 1.00 97.88 95 ASP A CA 1
ATOM 701 C C . ASP A 1 95 ? 1.634 16.286 -10.849 1.00 97.88 95 ASP A C 1
ATOM 703 O O . ASP A 1 95 ? 0.930 16.762 -9.951 1.00 97.88 95 ASP A O 1
ATOM 707 N N . ALA A 1 96 ? 1.231 16.265 -12.123 1.00 98.50 96 ALA A N 1
ATOM 708 C CA . ALA A 1 96 ? -0.065 16.780 -12.553 1.00 98.50 96 ALA A CA 1
ATOM 709 C C . ALA A 1 96 ? -1.235 15.994 -11.934 1.00 98.50 96 ALA A C 1
ATOM 711 O O . ALA A 1 96 ? -2.198 16.599 -11.457 1.00 98.50 96 ALA A O 1
ATOM 712 N N . VAL A 1 97 ? -1.141 14.659 -11.882 1.00 98.00 97 VAL A N 1
ATOM 713 C CA . VAL A 1 97 ? -2.154 13.810 -11.235 1.00 98.00 97 VAL A CA 1
ATOM 714 C C . VAL A 1 97 ? -2.232 14.088 -9.734 1.00 98.00 97 VAL A C 1
ATOM 716 O O . VAL A 1 97 ? -3.331 14.216 -9.203 1.00 98.00 97 VAL A O 1
ATOM 719 N N . ILE A 1 98 ? -1.102 14.243 -9.040 1.00 97.31 98 ILE A N 1
ATOM 720 C CA . ILE A 1 98 ? -1.081 14.572 -7.605 1.00 97.31 98 ILE A CA 1
ATOM 721 C C . ILE A 1 98 ? -1.742 15.931 -7.351 1.00 97.31 98 ILE A C 1
ATOM 723 O O . ILE A 1 98 ? -2.519 16.075 -6.404 1.00 97.31 98 ILE A O 1
ATOM 727 N N . ALA A 1 99 ? -1.458 16.930 -8.190 1.00 97.88 99 ALA A N 1
ATOM 728 C CA . ALA A 1 99 ? -2.083 18.243 -8.082 1.00 97.88 99 ALA A CA 1
ATOM 729 C C . ALA A 1 99 ? -3.607 18.162 -8.252 1.00 97.88 99 ALA A C 1
ATOM 731 O O . ALA A 1 99 ? -4.347 18.807 -7.509 1.00 97.88 99 ALA A O 1
ATOM 732 N N . GLU A 1 100 ? -4.081 17.344 -9.188 1.00 98.12 100 GLU A N 1
ATOM 733 C CA . GLU A 1 100 ? -5.507 17.132 -9.416 1.00 98.12 100 GLU A CA 1
ATOM 734 C C . GLU A 1 100 ? -6.174 16.346 -8.275 1.00 98.12 100 GLU A C 1
ATOM 736 O O . GLU A 1 100 ? -7.226 16.749 -7.780 1.00 98.12 100 GLU A O 1
ATOM 741 N N . LEU A 1 101 ? -5.526 15.301 -7.754 1.00 97.19 101 LEU A N 1
ATOM 742 C CA . LEU A 1 101 ? -6.009 14.557 -6.585 1.00 97.19 101 LEU A CA 1
ATOM 743 C C . LEU A 1 101 ? -6.183 15.464 -5.360 1.00 97.19 101 LEU A C 1
ATOM 745 O O . LEU A 1 101 ? -7.175 15.352 -4.641 1.00 97.19 101 LEU A O 1
ATOM 749 N N . LYS A 1 102 ? -5.261 16.411 -5.141 1.00 96.56 102 LYS A N 1
ATOM 750 C CA . LYS A 1 102 ? -5.384 17.403 -4.061 1.00 96.56 102 LYS A CA 1
ATOM 751 C C . LYS A 1 102 ? -6.589 18.327 -4.242 1.00 96.56 102 LYS A C 1
ATOM 753 O O . LYS A 1 102 ? -7.198 18.693 -3.244 1.00 96.56 102 LYS A O 1
ATOM 758 N N . LYS A 1 103 ? -6.952 18.680 -5.480 1.00 97.75 103 LYS A N 1
ATOM 759 C CA . LYS A 1 103 ? -8.149 19.493 -5.768 1.00 97.75 103 LYS A CA 1
ATOM 760 C C . LYS A 1 103 ? -9.448 18.724 -5.540 1.00 97.75 103 LYS A C 1
ATOM 762 O O . LYS A 1 103 ? -10.437 19.318 -5.127 1.00 97.75 103 LYS A O 1
ATOM 767 N N . GLN A 1 104 ? -9.449 17.421 -5.812 1.00 96.62 104 GLN A N 1
ATOM 768 C CA . GLN A 1 104 ? -10.615 16.556 -5.607 1.00 96.62 104 GLN A CA 1
ATOM 769 C C . GLN A 1 104 ? -10.790 16.127 -4.145 1.00 96.62 104 GLN A C 1
ATOM 771 O O . GLN A 1 104 ? -11.886 15.726 -3.745 1.00 96.62 104 GLN A O 1
ATOM 776 N N . SER A 1 105 ? -9.717 16.201 -3.355 1.00 96.31 105 SER A N 1
ATOM 777 C CA . SER A 1 105 ? -9.717 15.846 -1.940 1.00 96.31 105 SER A CA 1
ATOM 778 C C . SER A 1 105 ? -10.693 16.706 -1.138 1.00 96.31 105 SER A C 1
ATOM 780 O O . SER A 1 105 ? -10.769 17.924 -1.303 1.00 96.31 105 SER A O 1
ATOM 782 N N . LYS A 1 106 ? -11.425 16.058 -0.230 1.00 95.12 106 LYS A N 1
ATOM 783 C CA . LYS A 1 106 ? -12.346 16.708 0.704 1.00 95.12 106 LYS A CA 1
ATOM 784 C C . LYS A 1 106 ? -11.868 16.440 2.131 1.00 95.12 106 LYS A C 1
ATOM 786 O O . LYS A 1 106 ? -11.650 15.275 2.468 1.00 95.12 106 LYS A O 1
ATOM 791 N N . PRO A 1 107 ? -11.688 17.477 2.969 1.00 94.31 107 PRO A N 1
ATOM 792 C CA . PRO A 1 107 ? -11.313 17.285 4.364 1.00 94.31 107 PRO A CA 1
ATOM 793 C C . PRO A 1 107 ? -12.339 16.433 5.113 1.00 94.31 107 PRO A C 1
ATOM 795 O O . PRO A 1 107 ? -13.540 16.617 4.931 1.00 94.31 107 PRO A O 1
ATOM 798 N N . VAL A 1 108 ? -11.864 15.548 5.993 1.00 92.81 108 VAL A N 1
ATOM 799 C CA . VAL A 1 108 ? -12.743 14.750 6.855 1.00 92.81 108 VAL A CA 1
ATOM 800 C C . VAL A 1 108 ? -13.330 15.640 7.952 1.00 92.81 108 VAL A C 1
ATOM 802 O O . VAL A 1 108 ? -12.608 16.313 8.702 1.00 92.81 108 VAL A O 1
ATOM 805 N N . THR A 1 109 ? -14.651 15.660 8.057 1.00 90.19 109 THR A N 1
ATOM 806 C CA . THR A 1 109 ? -15.384 16.555 8.958 1.00 90.19 109 THR A CA 1
ATOM 807 C C . THR A 1 109 ? -16.110 15.787 10.047 1.00 90.19 109 THR A C 1
ATOM 809 O O . THR A 1 109 ? -16.072 16.218 11.199 1.00 90.19 109 THR A O 1
ATOM 812 N N . THR A 1 110 ? -16.660 14.618 9.730 1.00 91.75 110 THR A N 1
ATOM 813 C CA . THR A 1 110 ? -17.538 13.874 10.638 1.00 91.75 110 THR A CA 1
ATOM 814 C C . THR A 1 110 ? -16.871 12.615 11.212 1.00 91.75 110 THR A C 1
ATOM 816 O O . THR A 1 110 ? -16.005 12.015 10.568 1.00 91.75 110 THR A O 1
ATOM 819 N N . PRO A 1 111 ? -17.232 12.185 12.435 1.00 88.38 111 PRO A N 1
ATOM 820 C CA . PRO A 1 111 ? -16.791 10.895 12.971 1.00 88.38 111 PRO A CA 1
ATOM 821 C C . PRO A 1 111 ? -17.296 9.687 12.166 1.00 88.38 111 PRO A C 1
ATOM 823 O O . PRO A 1 111 ? -16.669 8.627 12.184 1.00 88.38 111 PRO A O 1
ATOM 826 N N . GLU A 1 112 ? -18.411 9.842 11.452 1.00 92.00 112 GLU A N 1
ATOM 827 C CA . GLU A 1 112 ? -18.974 8.827 10.564 1.00 92.00 112 GLU A CA 1
ATOM 828 C C . GLU A 1 112 ? -18.067 8.598 9.351 1.00 92.00 112 GLU A 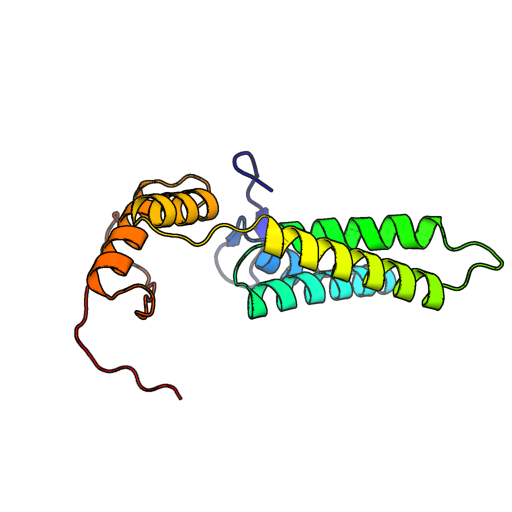C 1
ATOM 830 O O . GLU A 1 112 ? -17.807 7.453 8.993 1.00 92.00 112 GLU A O 1
ATOM 835 N N . GLU A 1 113 ? -17.513 9.662 8.759 1.00 93.38 113 GLU A N 1
ATOM 836 C CA . GLU A 1 113 ? -16.510 9.550 7.691 1.00 93.38 113 GLU A CA 1
ATOM 837 C C . GLU A 1 113 ? -15.242 8.828 8.180 1.00 93.38 113 GLU A C 1
ATOM 839 O O . GLU A 1 113 ? -14.682 8.008 7.454 1.00 93.38 113 GLU A O 1
ATOM 844 N N . ILE A 1 114 ? -14.813 9.063 9.427 1.00 91.94 114 ILE A N 1
ATOM 845 C CA . ILE A 1 114 ? -13.685 8.332 10.036 1.00 91.94 114 ILE A CA 1
ATOM 846 C C . ILE A 1 114 ? -14.007 6.836 10.135 1.00 91.94 114 ILE A C 1
ATOM 848 O O . ILE A 1 114 ? -13.199 6.004 9.719 1.00 91.94 114 ILE A O 1
ATOM 852 N N . ALA A 1 115 ? -15.198 6.493 10.637 1.00 93.81 115 ALA A N 1
ATOM 853 C CA . ALA A 1 115 ? -15.643 5.105 10.736 1.00 93.81 115 ALA A CA 1
ATOM 854 C C . ALA A 1 115 ? -15.720 4.438 9.354 1.00 93.81 115 ALA A C 1
ATOM 856 O O . ALA A 1 115 ? -15.316 3.286 9.201 1.00 93.81 115 ALA A O 1
ATOM 857 N N . GLN A 1 116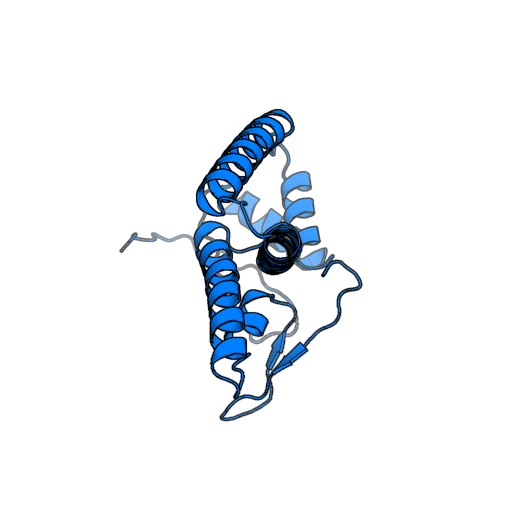 ? -16.186 5.162 8.332 1.00 94.00 116 GLN A N 1
ATOM 858 C CA . GLN A 1 116 ? -16.236 4.675 6.953 1.00 94.00 116 GLN A CA 1
ATOM 859 C C . GLN A 1 116 ? -14.841 4.368 6.407 1.00 94.00 116 GLN A C 1
ATOM 861 O O . GLN A 1 116 ? -14.631 3.275 5.884 1.00 94.00 116 GLN A O 1
ATOM 866 N N . VAL A 1 117 ? -13.883 5.290 6.554 1.00 94.12 117 VAL A N 1
ATOM 867 C CA . VAL A 1 117 ? -12.498 5.076 6.105 1.00 94.12 117 VAL A CA 1
ATOM 868 C C . VAL A 1 117 ? -11.892 3.862 6.809 1.00 94.12 117 VAL A C 1
ATOM 870 O O . VAL A 1 117 ? -11.391 2.959 6.141 1.00 94.12 117 VAL A O 1
ATOM 873 N N . ALA A 1 118 ? -12.020 3.788 8.136 1.00 93.50 118 ALA A N 1
ATOM 874 C CA . ALA A 1 118 ? -11.514 2.669 8.924 1.00 93.50 118 ALA A CA 1
ATOM 875 C C . ALA A 1 118 ? -12.150 1.330 8.507 1.00 93.50 118 ALA A C 1
ATOM 877 O O . ALA A 1 118 ? -11.435 0.357 8.286 1.00 93.50 118 ALA A O 1
ATOM 878 N N . THR A 1 119 ? -13.471 1.297 8.304 1.00 93.94 119 THR A N 1
ATOM 879 C CA . THR A 1 119 ? -14.207 0.104 7.846 1.00 93.94 119 THR A CA 1
ATOM 880 C C . THR A 1 119 ? -13.710 -0.374 6.483 1.00 93.94 119 THR A C 1
ATOM 882 O O . THR A 1 119 ? -13.498 -1.567 6.267 1.00 93.94 119 THR A O 1
ATOM 885 N N . ILE A 1 120 ? -13.532 0.547 5.530 1.00 92.81 120 ILE A N 1
ATOM 886 C CA . ILE A 1 120 ? -13.115 0.204 4.165 1.00 92.81 120 ILE A CA 1
ATOM 887 C C . ILE A 1 120 ? -11.686 -0.353 4.170 1.00 92.81 120 ILE A C 1
ATOM 889 O O . ILE A 1 120 ? -11.441 -1.390 3.547 1.00 92.81 120 ILE A O 1
ATOM 893 N N . SER A 1 121 ? -10.768 0.284 4.902 1.00 90.62 121 SER A N 1
ATOM 894 C CA . SER A 1 121 ? -9.389 -0.197 5.056 1.00 90.62 121 SER A CA 1
ATOM 895 C C . SER A 1 121 ? -9.318 -1.522 5.824 1.00 90.62 121 SER A C 1
ATOM 897 O O . SER A 1 121 ? -8.536 -2.397 5.458 1.00 90.62 121 SER A O 1
ATOM 899 N N . ALA A 1 122 ? -10.208 -1.749 6.794 1.00 91.69 122 ALA A N 1
ATOM 900 C CA . ALA A 1 122 ? -10.360 -3.015 7.517 1.00 91.69 122 ALA A CA 1
ATOM 901 C C . ALA A 1 122 ? -11.108 -4.100 6.713 1.00 91.69 122 ALA A C 1
ATOM 903 O O . ALA A 1 122 ? -11.726 -5.000 7.273 1.00 91.69 122 ALA A O 1
ATOM 904 N N . ASN A 1 123 ? -11.071 -4.039 5.378 1.00 89.88 123 ASN A N 1
ATOM 905 C CA . ASN A 1 123 ? -11.697 -5.020 4.490 1.00 89.88 123 ASN A CA 1
ATOM 906 C C . ASN A 1 123 ? -13.224 -5.176 4.681 1.00 89.88 123 ASN A C 1
ATOM 908 O O . ASN A 1 123 ? -13.782 -6.252 4.457 1.00 89.88 123 ASN A O 1
ATOM 912 N N . GLY A 1 124 ? -13.908 -4.090 5.039 1.00 89.19 124 GLY A N 1
ATOM 913 C CA . GLY A 1 124 ? -15.357 -4.063 5.234 1.00 89.19 124 GLY A CA 1
ATOM 914 C C . GLY A 1 124 ? -15.813 -4.461 6.637 1.00 89.19 124 GLY A C 1
ATOM 915 O O . GLY A 1 124 ? -17.018 -4.617 6.839 1.00 89.19 124 GLY A O 1
ATOM 916 N N . ASP A 1 125 ? -14.886 -4.616 7.583 1.00 92.12 125 ASP A N 1
ATOM 917 C CA . ASP A 1 125 ? -15.201 -4.888 8.980 1.00 92.12 125 ASP A CA 1
ATOM 918 C C . ASP A 1 125 ? -15.711 -3.618 9.679 1.00 92.12 125 ASP A C 1
ATOM 920 O O . ASP A 1 125 ? -14.971 -2.658 9.921 1.00 92.12 125 ASP A O 1
ATOM 924 N N . LYS A 1 126 ? -17.018 -3.601 9.952 1.00 94.00 126 LYS A N 1
ATOM 925 C CA . LYS A 1 126 ? -17.692 -2.468 10.594 1.00 94.00 126 LYS A CA 1
ATOM 926 C C . LYS A 1 126 ? -17.378 -2.380 12.080 1.00 94.00 126 LYS A C 1
ATOM 928 O O . LYS A 1 126 ? -17.381 -1.271 12.609 1.00 94.00 126 LYS A O 1
ATOM 933 N N . ASP A 1 127 ? -17.119 -3.502 12.741 1.00 93.19 127 ASP A N 1
ATOM 934 C CA . ASP A 1 127 ? -16.873 -3.528 14.180 1.00 93.19 127 ASP A CA 1
ATOM 935 C C . ASP A 1 127 ? -15.517 -2.874 14.468 1.00 93.19 127 ASP A C 1
ATOM 937 O O . ASP A 1 127 ? -15.440 -1.938 15.269 1.00 93.19 127 ASP A O 1
ATOM 941 N N . ILE A 1 128 ? -14.495 -3.214 13.675 1.00 93.38 128 ILE A N 1
ATOM 942 C CA . ILE A 1 128 ? -13.190 -2.537 13.694 1.00 93.38 128 ILE A CA 1
ATOM 943 C C . ILE A 1 128 ? -13.324 -1.041 13.381 1.00 93.38 128 ILE A C 1
ATOM 945 O O . ILE A 1 128 ? -12.758 -0.198 14.082 1.00 93.38 128 ILE A O 1
ATOM 949 N N . GLY A 1 129 ? -14.093 -0.681 12.347 1.00 93.69 129 GLY A N 1
ATOM 950 C CA . GLY A 1 129 ? -14.308 0.720 11.981 1.00 93.69 129 GLY A CA 1
ATOM 951 C C . GLY A 1 129 ? -14.963 1.547 13.095 1.00 93.69 129 GLY A C 1
ATOM 952 O O . GLY A 1 129 ? -14.553 2.684 13.348 1.00 93.69 129 GLY A O 1
ATOM 953 N N . ASN A 1 130 ? -15.941 0.963 13.791 1.00 93.81 130 ASN A N 1
ATOM 954 C CA . ASN A 1 130 ? -16.623 1.589 14.922 1.00 93.81 130 ASN A CA 1
ATOM 955 C C . ASN A 1 130 ? -15.687 1.751 16.125 1.00 93.81 130 ASN A C 1
ATOM 957 O O . ASN A 1 130 ? -15.600 2.850 16.673 1.00 93.81 130 ASN A O 1
ATOM 961 N N . ILE A 1 131 ? -14.928 0.709 16.484 1.00 93.75 131 ILE A N 1
ATOM 962 C CA . ILE A 1 131 ? -13.966 0.754 17.596 1.00 93.75 131 ILE A CA 1
ATOM 963 C C . ILE A 1 131 ? -12.909 1.837 17.364 1.00 93.75 131 ILE A C 1
ATOM 965 O O . ILE A 1 131 ? -12.611 2.615 18.272 1.00 93.75 131 ILE A O 1
ATOM 969 N N . ILE A 1 132 ? -12.378 1.945 16.142 1.00 92.44 132 ILE A N 1
ATOM 970 C CA . ILE A 1 132 ? -11.401 2.984 15.786 1.00 92.44 132 ILE A CA 1
ATOM 971 C C . ILE A 1 132 ? -12.027 4.382 15.872 1.00 92.44 132 ILE A C 1
ATOM 973 O O . ILE A 1 132 ? -11.399 5.300 16.404 1.00 92.44 132 ILE A O 1
ATOM 977 N N . SER A 1 133 ? -13.260 4.561 15.384 1.00 92.00 133 SER A N 1
ATOM 978 C CA . SER A 1 133 ? -13.965 5.847 15.480 1.00 92.00 133 SER A CA 1
ATOM 979 C C . SER A 1 133 ? -14.189 6.254 16.938 1.00 92.00 133 SER A C 1
ATOM 981 O O . SER A 1 133 ? -13.920 7.398 17.311 1.00 92.00 133 SER A O 1
ATOM 983 N N . ASP A 1 134 ? -14.597 5.318 17.792 1.00 91.56 134 ASP A N 1
ATOM 984 C CA . ASP A 1 134 ? -14.821 5.574 19.214 1.00 91.56 134 ASP A CA 1
ATOM 985 C C . ASP A 1 134 ? -13.517 5.849 19.971 1.00 91.56 134 ASP A C 1
ATOM 987 O O . ASP A 1 134 ? -13.474 6.755 20.808 1.00 91.56 134 ASP A O 1
ATOM 991 N N . ALA A 1 135 ? -12.428 5.154 19.630 1.00 91.62 135 ALA A N 1
ATOM 992 C CA . ALA A 1 135 ? -11.093 5.463 20.134 1.00 91.62 135 ALA A CA 1
ATOM 993 C C . ALA A 1 135 ? -10.662 6.887 19.737 1.00 91.62 135 ALA A C 1
ATOM 995 O O . ALA A 1 135 ? -10.266 7.682 20.591 1.00 91.62 135 ALA A O 1
ATOM 996 N N . MET A 1 136 ? -10.811 7.256 18.459 1.00 90.31 136 MET A N 1
ATOM 997 C CA . MET A 1 136 ? -10.460 8.592 17.961 1.00 90.31 136 MET A CA 1
ATOM 998 C C . MET A 1 136 ? -11.318 9.709 18.562 1.00 90.31 136 MET A C 1
ATOM 1000 O O . MET A 1 136 ? -10.813 10.812 18.765 1.00 90.31 136 MET A O 1
ATOM 1004 N N . LYS A 1 137 ? -12.599 9.462 18.867 1.00 89.44 137 LYS A N 1
ATOM 1005 C CA . LYS A 1 137 ? -13.455 10.444 19.557 1.00 89.44 137 LYS A CA 1
ATOM 1006 C C . LYS A 1 137 ? -12.953 10.739 20.969 1.00 89.44 137 LYS A C 1
ATOM 1008 O O . LYS A 1 137 ? -12.999 11.890 21.390 1.00 89.44 137 LYS A O 1
ATOM 1013 N N . LYS A 1 138 ? -12.479 9.716 21.686 1.00 88.62 138 LYS A N 1
ATOM 1014 C CA . LYS A 1 138 ? -12.060 9.839 23.089 1.00 88.62 138 LYS A CA 1
ATOM 1015 C C . LYS A 1 138 ? -10.640 10.388 23.245 1.00 88.62 138 LYS A C 1
ATOM 1017 O O . LYS A 1 138 ? -10.421 11.235 24.101 1.00 88.62 138 LYS A O 1
ATOM 1022 N N . VAL A 1 139 ? -9.692 9.956 22.408 1.00 87.88 139 VAL A N 1
ATOM 1023 C CA . VAL A 1 139 ? -8.284 10.415 22.461 1.00 87.88 139 VAL A CA 1
ATOM 1024 C C . VAL A 1 139 ? -8.048 11.657 21.576 1.00 87.88 139 VAL A C 1
ATOM 1026 O O . VAL A 1 139 ? -7.031 12.341 21.684 1.00 87.88 139 VAL A O 1
ATOM 1029 N N . GLY A 1 140 ? -9.001 11.988 20.702 1.00 84.12 140 GLY A N 1
ATOM 1030 C CA . GLY A 1 140 ? -8.886 13.055 19.711 1.00 84.12 140 GLY A CA 1
ATOM 1031 C C . GLY A 1 140 ? -8.155 12.611 18.437 1.00 84.12 140 GLY A C 1
ATOM 1032 O O . GLY A 1 140 ? -7.429 11.620 18.411 1.00 84.12 140 GLY A O 1
ATOM 1033 N N . ARG A 1 141 ? -8.309 13.379 17.347 1.00 79.12 141 ARG A N 1
ATOM 1034 C CA . ARG A 1 141 ? -7.787 13.023 16.003 1.00 79.12 141 ARG A CA 1
ATOM 1035 C C . ARG A 1 141 ? -6.263 12.877 15.912 1.00 79.12 141 ARG A C 1
ATOM 1037 O O . ARG A 1 141 ? -5.774 12.267 14.971 1.00 79.12 141 ARG A O 1
ATOM 1044 N N . LYS A 1 142 ? -5.521 13.482 16.840 1.00 81.69 142 LYS A N 1
ATOM 1045 C CA . LYS A 1 142 ? -4.052 13.384 16.935 1.00 81.69 142 LYS A CA 1
ATOM 1046 C C . LYS A 1 142 ? -3.602 12.516 18.114 1.00 81.69 142 LYS A C 1
ATOM 1048 O O . LYS A 1 142 ? -2.432 12.541 18.483 1.00 81.69 142 LYS A O 1
ATOM 1053 N N . GLY A 1 143 ? -4.543 11.801 18.724 1.00 83.75 143 GLY A N 1
ATOM 1054 C CA . GLY A 1 143 ? -4.281 10.842 19.778 1.00 83.75 143 GLY A CA 1
ATOM 1055 C C . GLY A 1 143 ? -3.456 9.664 19.278 1.00 83.75 143 GLY A C 1
ATOM 1056 O O . GLY A 1 143 ? -3.481 9.322 18.096 1.00 83.75 143 GLY A O 1
ATOM 1057 N N . VAL A 1 144 ? -2.728 9.027 20.189 1.00 86.88 144 VAL A N 1
ATOM 1058 C CA . VAL A 1 144 ? -1.976 7.812 19.876 1.00 86.88 144 VAL A CA 1
ATOM 1059 C C . VAL A 1 144 ? -2.861 6.611 20.165 1.00 86.88 144 VAL A C 1
ATOM 1061 O O . VAL A 1 144 ? -3.303 6.425 21.294 1.00 86.88 144 VAL A O 1
ATOM 1064 N N . ILE A 1 145 ? -3.093 5.794 19.142 1.00 89.31 145 ILE A N 1
ATOM 1065 C CA . ILE A 1 145 ? -3.807 4.523 19.251 1.00 89.31 145 ILE A CA 1
ATOM 1066 C C . ILE A 1 145 ? -2.781 3.409 19.057 1.00 89.31 145 ILE A C 1
ATOM 1068 O O . ILE A 1 145 ? -1.990 3.444 18.115 1.00 89.31 145 ILE A O 1
ATOM 1072 N N . THR A 1 146 ? -2.777 2.432 19.958 1.00 90.12 146 THR A N 1
ATOM 1073 C CA . THR A 1 146 ? -1.887 1.267 19.895 1.00 90.12 146 THR A CA 1
ATOM 1074 C C . THR A 1 146 ? -2.707 -0.007 19.865 1.00 90.12 146 THR A C 1
ATOM 1076 O O . THR A 1 146 ? -3.683 -0.115 20.601 1.00 90.12 146 THR A O 1
ATOM 1079 N N . VAL A 1 147 ? -2.275 -0.984 19.073 1.00 90.94 147 VAL A N 1
ATOM 1080 C CA . VAL A 1 147 ? -2.923 -2.296 18.958 1.00 90.94 147 VAL A CA 1
ATOM 1081 C C . VAL A 1 147 ? -2.063 -3.330 19.682 1.00 90.94 147 VAL A C 1
ATOM 1083 O O . VAL A 1 147 ? -0.835 -3.290 19.579 1.00 90.94 147 VAL A O 1
ATOM 1086 N N . LYS A 1 148 ? -2.696 -4.230 20.438 1.00 89.75 148 LYS A N 1
ATOM 1087 C CA . LYS A 1 148 ? -2.052 -5.339 21.155 1.00 89.75 148 LYS A CA 1
ATOM 1088 C C . LYS A 1 148 ? -2.874 -6.608 20.974 1.00 89.75 148 LYS A C 1
ATOM 1090 O O . LYS A 1 148 ? -4.081 -6.528 20.764 1.00 89.75 148 LYS A O 1
ATOM 1095 N N . ASP A 1 149 ? -2.224 -7.757 21.114 1.00 89.31 149 ASP A N 1
ATOM 1096 C CA . ASP A 1 149 ? -2.912 -9.044 21.097 1.00 89.31 149 ASP A CA 1
ATOM 1097 C C . ASP A 1 149 ? -3.804 -9.191 22.340 1.00 89.31 149 ASP A C 1
ATOM 1099 O O . ASP A 1 149 ? -3.337 -9.079 23.480 1.00 89.31 149 ASP A O 1
ATOM 1103 N N . GLY A 1 150 ? -5.095 -9.432 22.112 1.00 89.06 150 GLY A N 1
ATOM 1104 C CA . GLY A 1 150 ? -6.077 -9.694 23.160 1.00 89.06 150 GLY A CA 1
ATOM 1105 C C . GLY A 1 150 ? -5.993 -11.125 23.700 1.00 89.06 150 GLY A C 1
ATOM 1106 O O . GLY A 1 150 ? -5.497 -12.038 23.041 1.00 89.06 150 GLY A O 1
ATOM 1107 N N . LYS A 1 151 ? -6.500 -11.333 24.922 1.00 89.56 151 LYS A N 1
ATOM 1108 C CA . LYS A 1 151 ? -6.694 -12.677 25.508 1.00 89.56 151 LYS A CA 1
ATOM 1109 C C . LYS A 1 151 ? -8.133 -13.183 25.382 1.00 89.56 151 LYS A C 1
ATOM 1111 O O . LYS A 1 151 ? -8.389 -14.351 25.669 1.00 89.56 151 LYS A O 1
ATOM 1116 N N . THR A 1 152 ? -9.064 -12.306 25.022 1.00 92.19 152 THR A N 1
ATOM 1117 C CA . THR A 1 152 ? -10.489 -12.603 24.861 1.00 92.19 152 THR A CA 1
ATOM 1118 C C . THR A 1 152 ? -10.821 -12.869 23.391 1.00 92.19 152 THR A C 1
ATOM 1120 O O . THR A 1 152 ? -9.968 -12.752 22.514 1.00 92.19 152 THR A O 1
ATOM 1123 N N . LEU A 1 153 ? -12.054 -13.312 23.125 1.00 88.38 153 LEU A N 1
ATOM 1124 C CA . LEU A 1 153 ? -12.527 -13.611 21.765 1.00 88.38 153 LEU A CA 1
ATOM 1125 C C . LEU A 1 153 ? -13.037 -12.375 21.012 1.00 88.38 153 LEU A C 1
ATOM 1127 O O . LEU A 1 153 ? -13.254 -12.465 19.808 1.00 88.38 153 LEU A O 1
ATOM 1131 N N . ASN A 1 154 ? -13.268 -11.267 21.718 1.00 88.94 154 ASN A N 1
ATOM 1132 C CA . ASN A 1 154 ? -13.842 -10.045 21.168 1.00 88.94 154 ASN A CA 1
ATOM 1133 C C . ASN A 1 154 ? -12.823 -8.909 21.252 1.00 88.94 154 ASN A C 1
ATOM 1135 O O . ASN A 1 154 ? -11.972 -8.902 22.140 1.00 88.94 154 ASN A O 1
ATOM 1139 N N . ASP A 1 155 ? -12.962 -7.927 20.367 1.00 91.50 155 ASP A N 1
ATOM 1140 C CA . ASP A 1 155 ? -12.147 -6.719 20.405 1.00 91.50 155 ASP A CA 1
ATOM 1141 C C . ASP A 1 155 ? -12.507 -5.845 21.616 1.00 91.50 155 ASP A C 1
ATOM 1143 O O . ASP A 1 155 ? -13.680 -5.647 21.948 1.00 91.50 155 ASP A O 1
ATOM 1147 N N . GLU A 1 156 ? -11.486 -5.290 22.269 1.00 90.50 156 GLU A N 1
ATOM 1148 C CA . GLU A 1 156 ? -11.625 -4.461 23.467 1.00 90.50 156 GLU A CA 1
ATOM 1149 C C . GLU A 1 156 ? -10.957 -3.099 23.260 1.00 90.50 156 GLU A C 1
ATOM 1151 O O . GLU A 1 156 ? -9.848 -2.997 22.732 1.00 90.50 156 GLU A O 1
ATOM 1156 N N . LEU A 1 157 ? -11.630 -2.036 23.708 1.00 90.88 157 LEU A N 1
ATOM 1157 C CA . LEU A 1 157 ? -11.091 -0.679 23.716 1.00 90.88 157 LEU A CA 1
ATOM 1158 C C . LEU A 1 157 ? -10.721 -0.280 25.145 1.00 90.88 157 LEU A C 1
ATOM 1160 O O . LEU A 1 157 ? -11.587 0.099 25.936 1.00 90.88 157 LEU A O 1
ATOM 1164 N N . GLU A 1 158 ? -9.429 -0.314 25.452 1.00 89.81 158 GLU A N 1
ATOM 1165 C CA . GLU A 1 158 ? -8.872 0.213 26.698 1.00 89.81 158 GLU A CA 1
ATOM 1166 C C . GLU A 1 158 ? -8.337 1.633 26.479 1.00 89.81 158 GLU A C 1
ATOM 1168 O O . GLU A 1 158 ? -7.676 1.923 25.480 1.00 89.81 158 GLU A O 1
ATOM 1173 N N . ILE A 1 159 ? -8.620 2.532 27.420 1.00 86.75 159 ILE A N 1
ATOM 1174 C CA . ILE A 1 159 ? -8.156 3.919 27.375 1.00 86.75 159 ILE A CA 1
ATOM 1175 C C . ILE A 1 159 ? -7.252 4.133 28.567 1.00 86.75 159 ILE A C 1
ATOM 1177 O O . ILE A 1 159 ? -7.681 4.005 29.712 1.00 86.75 159 ILE A O 1
ATOM 1181 N N . ILE A 1 160 ? -6.005 4.477 28.279 1.00 84.00 160 ILE A N 1
ATOM 1182 C CA . ILE A 1 160 ? -5.013 4.781 29.296 1.00 84.00 160 ILE A CA 1
ATOM 1183 C C . ILE A 1 160 ? -4.740 6.276 29.223 1.00 84.00 160 ILE A C 1
ATOM 1185 O O . ILE A 1 160 ? -4.194 6.774 28.238 1.00 84.00 160 ILE A O 1
ATOM 1189 N N . GLU A 1 161 ? -5.112 6.991 30.275 1.00 78.38 161 GLU A N 1
ATOM 1190 C CA . GLU A 1 161 ? -4.710 8.380 30.454 1.00 78.38 161 GLU A CA 1
ATOM 1191 C C . GLU A 1 161 ? -3.260 8.397 30.953 1.00 78.38 161 GLU A C 1
ATOM 1193 O O . GLU A 1 161 ? -2.957 7.995 32.076 1.00 78.38 161 GLU A O 1
ATOM 1198 N N . GLY A 1 162 ? -2.334 8.803 30.085 1.00 73.56 162 GLY A N 1
ATOM 1199 C CA . GLY A 1 162 ? -0.905 8.820 30.387 1.00 73.56 162 GLY A CA 1
ATOM 1200 C C . GLY A 1 162 ? -0.120 9.738 29.453 1.00 73.56 162 GLY A C 1
ATOM 1201 O O . GLY A 1 162 ? -0.669 10.325 28.523 1.00 73.56 162 GLY A O 1
ATOM 1202 N N . MET A 1 163 ? 1.185 9.868 29.696 1.00 63.97 163 MET A N 1
ATOM 1203 C CA . MET A 1 163 ? 2.090 10.659 28.857 1.00 63.97 163 MET A CA 1
ATOM 1204 C C . MET A 1 163 ? 2.932 9.754 27.958 1.00 63.97 163 MET A C 1
ATOM 1206 O O . MET A 1 163 ? 3.656 8.886 28.446 1.00 63.97 163 MET A O 1
ATOM 1210 N N . LYS A 1 164 ? 2.888 10.001 26.645 1.00 57.28 164 LYS A N 1
ATOM 1211 C CA . LYS A 1 164 ? 3.848 9.450 25.684 1.00 57.28 164 LYS A CA 1
ATOM 1212 C C . LYS A 1 164 ? 4.968 10.467 25.463 1.00 57.28 164 LYS A C 1
ATOM 1214 O O . LYS A 1 164 ? 4.689 11.630 25.187 1.00 57.28 164 LYS A O 1
ATOM 1219 N N . PHE A 1 165 ? 6.216 10.022 25.566 1.00 59.31 165 PHE A N 1
ATOM 1220 C CA . PHE A 1 165 ? 7.381 10.787 25.124 1.00 59.31 165 PHE A CA 1
ATOM 1221 C C . PHE A 1 165 ? 7.804 10.275 23.747 1.00 59.31 165 PHE A C 1
ATOM 1223 O O . PHE A 1 165 ? 7.971 9.067 23.577 1.00 59.31 165 PHE A O 1
ATOM 1230 N N . ASP A 1 166 ? 7.979 11.176 22.783 1.00 49.34 166 ASP A N 1
ATOM 1231 C CA . ASP A 1 166 ? 8.606 10.837 21.507 1.00 49.34 166 ASP A CA 1
ATOM 1232 C C . ASP A 1 166 ? 10.114 10.656 21.749 1.00 49.34 166 ASP A C 1
ATOM 1234 O O . ASP A 1 166 ? 10.813 11.597 22.135 1.00 49.34 166 ASP A O 1
ATOM 1238 N N . ARG A 1 167 ? 10.601 9.425 21.589 1.00 41.12 167 ARG A N 1
ATOM 1239 C CA . ARG A 1 167 ? 12.024 9.100 21.458 1.00 41.12 167 ARG A CA 1
ATOM 1240 C C . ARG A 1 167 ? 12.257 8.457 20.106 1.00 41.12 167 ARG A C 1
ATOM 1242 O O . ARG A 1 167 ? 11.424 7.600 19.737 1.00 41.12 167 ARG A O 1
#

Sequence (167 aa):
MGPKGRTVIIEQSWGSPKVTKDGVTVAKSIDLKDKYKNIGAKLVQDVANNTNEEAGDGTTTATVLARSIAKEGFEKISKGANPVEIRRGVMLAVDAVIAELKKQSKPVTTPEEIAQVATISANGDKDIGNIISDAMKKVGRKGVITVKDGKTLNDELEIIEGMKFDR

Organism: NCBI:txid1463973

Radius of gyration: 20.46 Å; chains: 1; bounding box: 38×42×62 Å

Foldseek 3Di:
DALPDAWDWADDPDDHTDTDPQLLVVLVRDADPDPVVRVVSVVLNVQLVVCCVPPVDCSVVSSVVVVVCVVVLVVPDDVPDDSVVVVVVVVVVVVVVVVVVVVVDDDDDDLVVQLVVQCRRVSNDSVRSVLVSVLCVVQPVPGDDDDDDDPDPDDDDDDDPDDDDDD

Secondary structure (DSSP, 8-state):
--TTPPPEEE--SSSSPEEE--HHHHHHH---SSHHHHHHHHHHHHHHHHHHHHHSS-HHHHHHHHHHHHHHHHHH--TT--HHHHHHHHHHHHHHHHHHHHHH-----SHHHHHHHHHHHTTT-HHHHHHHHHHHHHH-TT--------SSSS--------PPP--

pLDDT: mean 91.72, std 8.0, range [41.12, 98.5]